Protein AF-A0A146F641-F1 (afdb_monomer_lite)

pLDDT: mean 93.17, std 2.92, range [79.56, 97.12]

InterPro domains:
  IPR007217 Per1-like [PF04080] (1-77)
  IPR007217 Per1-like [PTHR13148] (1-77)

Foldseek 3Di:
DVVCVVVVVVVLVVQLVQLVVVCVVPVDPVSVLSNVLSVL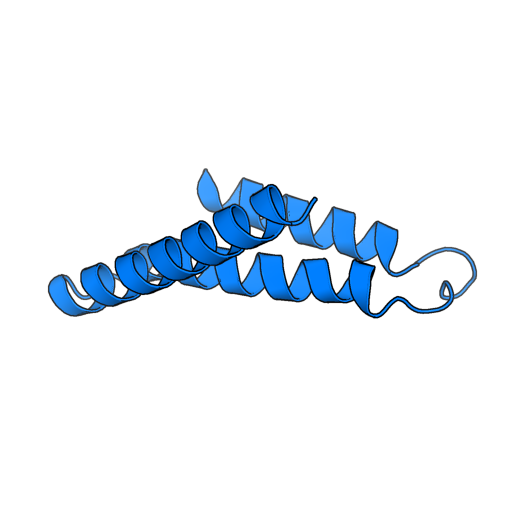LVVLVCLVVVWDDADVNPRTSVVSSVVSNVVSVVVVVD

Organism: Aspergillus kawachii (NCBI:txid1069201)

Secondary structure (DSSP, 8-state):
-HHHHHHHHHHHHHHHHHHHHHHHHH--GGGGHHHHHHHHHHHHHHHHHH--PPBTTTB-HHHHHHHHHHHHHHHHH-

Sequence (78 aa):
MIANIVIGMAQNILWVAFSIHRYRKYGKEWMAWPGLIVVWIILAMSLELLDFPPWHELIDAHSLWHLGTVIPTAWWYL

Radius of gyration: 15.09 Å; chains: 1; bounding box: 34×29×39 Å

Structure (mmCIF, N/CA/C/O backbone):
data_AF-A0A146F641-F1
#
_entry.id   AF-A0A146F641-F1
#
loop_
_atom_site.group_PDB
_atom_site.id
_atom_site.type_symbol
_atom_site.label_atom_id
_atom_site.label_alt_id
_atom_site.label_comp_id
_atom_site.label_asym_id
_atom_site.label_entity_id
_atom_site.label_seq_id
_atom_site.pdbx_PDB_ins_code
_atom_site.Cartn_x
_atom_site.Cartn_y
_atom_site.Cartn_z
_atom_site.occupancy
_atom_site.B_iso_or_equiv
_atom_site.auth_seq_id
_atom_site.auth_comp_id
_atom_site.auth_asym_id
_atom_site.auth_atom_id
_atom_site.pdbx_PDB_model_num
ATOM 1 N N . MET A 1 1 ? -3.529 -18.133 -13.227 1.00 79.56 1 MET A N 1
ATOM 2 C CA . MET A 1 1 ? -3.559 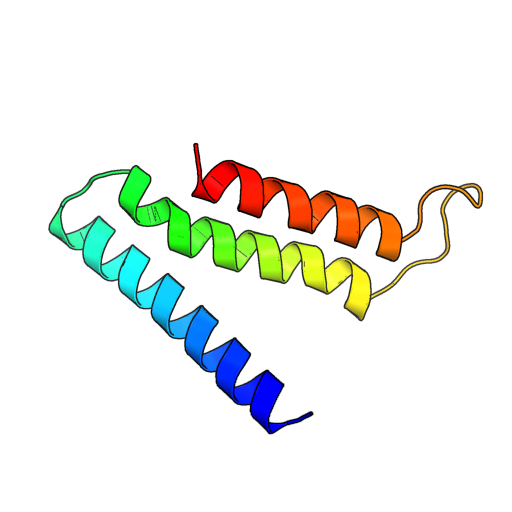-16.665 -13.031 1.00 79.56 1 MET A CA 1
ATOM 3 C C . MET A 1 1 ? -4.893 -16.172 -12.468 1.00 79.56 1 MET A C 1
ATOM 5 O O . MET A 1 1 ? -4.873 -15.541 -11.425 1.00 79.56 1 MET A O 1
ATOM 9 N N . ILE A 1 2 ? -6.044 -16.518 -13.067 1.00 90.75 2 ILE A N 1
ATOM 10 C CA . ILE A 1 2 ? -7.379 -16.071 -12.601 1.00 90.75 2 ILE A CA 1
ATOM 11 C C . ILE A 1 2 ? -7.662 -16.426 -11.132 1.00 90.75 2 ILE A C 1
ATOM 13 O O . ILE A 1 2 ? -8.102 -15.565 -10.382 1.00 90.75 2 ILE A O 1
ATOM 17 N N . ALA A 1 3 ? -7.358 -17.653 -10.694 1.00 93.00 3 ALA A N 1
ATOM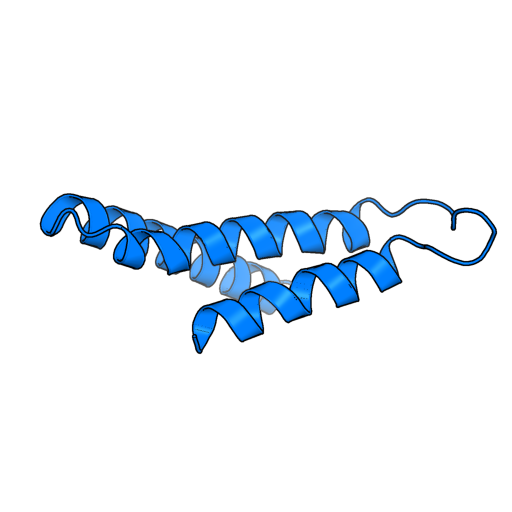 18 C CA . ALA A 1 3 ? -7.558 -18.055 -9.298 1.00 93.00 3 ALA A CA 1
ATOM 19 C C . ALA A 1 3 ? -6.820 -17.136 -8.304 1.00 93.00 3 ALA A C 1
ATOM 21 O O . ALA A 1 3 ? -7.402 -16.722 -7.307 1.00 93.00 3 ALA A O 1
ATOM 22 N N . ASN A 1 4 ? -5.578 -16.747 -8.613 1.00 92.31 4 ASN A N 1
ATOM 23 C CA . ASN A 1 4 ? -4.788 -15.843 -7.770 1.00 92.31 4 ASN A CA 1
ATOM 24 C C . ASN A 1 4 ? -5.409 -14.445 -7.715 1.00 92.31 4 ASN A C 1
ATOM 26 O O . ASN A 1 4 ? -5.456 -13.845 -6.648 1.00 92.31 4 ASN A O 1
ATOM 30 N N . ILE A 1 5 ? -5.917 -13.951 -8.848 1.00 89.12 5 ILE A N 1
ATOM 31 C CA . ILE A 1 5 ? -6.603 -12.655 -8.917 1.00 89.12 5 ILE A CA 1
ATOM 32 C C . ILE A 1 5 ? -7.864 -12.690 -8.051 1.00 89.12 5 ILE A C 1
ATOM 34 O O . ILE A 1 5 ? -8.053 -11.820 -7.208 1.00 89.12 5 ILE A O 1
ATOM 38 N N . VAL A 1 6 ? -8.697 -13.724 -8.205 1.00 95.31 6 VAL A N 1
ATOM 39 C CA . VAL A 1 6 ? -9.944 -13.871 -7.441 1.00 95.31 6 VAL A CA 1
ATOM 40 C C . VAL A 1 6 ? -9.665 -13.956 -5.940 1.00 95.31 6 VAL A C 1
ATOM 42 O O . VAL A 1 6 ? -10.279 -13.227 -5.162 1.00 95.31 6 VAL A O 1
ATOM 45 N N . ILE A 1 7 ? -8.716 -14.801 -5.527 1.00 96.38 7 ILE A N 1
ATOM 46 C CA . ILE A 1 7 ? -8.349 -14.956 -4.114 1.00 96.38 7 ILE A CA 1
ATOM 47 C C . ILE A 1 7 ? -7.746 -13.657 -3.566 1.00 96.38 7 ILE A C 1
ATOM 49 O O . ILE A 1 7 ? -8.133 -13.221 -2.484 1.00 96.38 7 ILE A O 1
ATOM 53 N N . GLY A 1 8 ? -6.862 -12.998 -4.320 1.00 92.44 8 GLY A N 1
ATOM 54 C CA . GLY A 1 8 ? -6.254 -11.729 -3.917 1.00 92.44 8 GLY A CA 1
ATOM 55 C C . GLY A 1 8 ? -7.283 -10.608 -3.748 1.00 92.44 8 GLY A C 1
ATOM 56 O O . GLY A 1 8 ? -7.258 -9.880 -2.757 1.00 92.44 8 GLY A O 1
ATOM 57 N N . MET A 1 9 ? -8.251 -10.502 -4.662 1.00 93.06 9 MET A N 1
ATOM 58 C CA . MET A 1 9 ? -9.347 -9.535 -4.544 1.00 93.06 9 MET A CA 1
ATOM 59 C C . MET A 1 9 ? -10.246 -9.836 -3.342 1.00 93.06 9 MET A C 1
ATOM 61 O O . MET A 1 9 ? -10.580 -8.922 -2.588 1.00 93.06 9 MET A O 1
ATOM 65 N N . ALA A 1 10 ? -10.600 -11.106 -3.122 1.00 96.50 10 ALA A N 1
ATOM 66 C CA . ALA A 1 10 ? -11.386 -11.511 -1.960 1.00 96.50 10 ALA A CA 1
ATOM 67 C C . ALA A 1 10 ? -10.661 -11.175 -0.645 1.00 96.50 10 ALA A C 1
ATOM 69 O O . ALA A 1 10 ? -11.264 -10.606 0.265 1.00 96.50 10 ALA A O 1
ATOM 70 N N . GLN A 1 11 ? -9.356 -11.448 -0.568 1.00 95.38 11 GLN A N 1
ATOM 71 C CA . GLN A 1 11 ? -8.520 -11.100 0.579 1.00 95.38 11 GLN A CA 1
ATOM 72 C C . GLN A 1 11 ? -8.524 -9.586 0.855 1.00 95.38 11 GLN A C 1
ATOM 74 O O . GLN A 1 11 ? -8.705 -9.178 2.003 1.00 95.38 11 GLN A O 1
ATOM 79 N N . ASN A 1 12 ? -8.365 -8.751 -0.175 1.00 94.81 12 ASN A N 1
ATOM 80 C CA . ASN A 1 12 ? -8.384 -7.290 -0.035 1.00 94.81 12 ASN A CA 1
ATOM 81 C C . ASN A 1 12 ? -9.733 -6.780 0.495 1.00 94.81 12 ASN A C 1
ATOM 83 O O . ASN A 1 12 ? -9.771 -5.963 1.417 1.00 94.81 12 ASN A O 1
ATOM 87 N N . ILE A 1 13 ? -10.844 -7.306 -0.031 1.00 96.31 13 ILE A N 1
ATOM 88 C CA . ILE A 1 13 ? -12.196 -6.964 0.434 1.00 96.31 13 ILE A CA 1
ATOM 89 C C . ILE A 1 13 ? -12.376 -7.344 1.908 1.00 96.31 13 ILE A C 1
ATOM 91 O O . ILE A 1 13 ? -12.888 -6.542 2.691 1.00 96.31 13 ILE A O 1
ATOM 95 N N . LEU A 1 14 ? -11.928 -8.539 2.305 1.00 97.12 14 LEU A N 1
ATOM 96 C CA . LEU A 1 14 ? -12.026 -9.006 3.690 1.00 97.12 14 LEU A CA 1
ATOM 97 C C . LEU A 1 14 ? -11.243 -8.111 4.656 1.00 97.12 14 LEU A C 1
ATOM 99 O O . LEU A 1 14 ? -11.770 -7.767 5.714 1.00 97.12 14 LEU A O 1
ATOM 103 N N . TRP A 1 15 ? -10.030 -7.687 4.295 1.00 96.25 15 TRP A N 1
ATOM 104 C CA . TRP A 1 15 ? -9.223 -6.795 5.132 1.00 96.25 15 TRP A CA 1
ATOM 105 C C . TRP A 1 15 ? -9.857 -5.418 5.318 1.00 96.25 15 TRP A C 1
ATOM 107 O O . TRP A 1 15 ? -9.913 -4.914 6.443 1.00 96.25 15 TRP A O 1
ATOM 117 N N . VAL A 1 16 ? -10.393 -4.832 4.246 1.00 95.81 16 VAL A N 1
ATOM 118 C CA . VAL A 1 16 ? -11.109 -3.551 4.317 1.00 95.81 16 VAL A CA 1
ATOM 119 C C . VAL A 1 16 ? -12.370 -3.687 5.172 1.00 95.81 16 VAL A C 1
ATOM 121 O O . VAL A 1 16 ? -12.589 -2.886 6.083 1.00 95.81 16 VAL A O 1
ATOM 124 N N . ALA A 1 17 ? -13.173 -4.731 4.949 1.00 96.38 17 ALA A N 1
ATOM 125 C CA . ALA A 1 17 ? -14.387 -4.981 5.723 1.00 96.38 17 ALA A CA 1
ATOM 126 C C . ALA A 1 17 ? -14.086 -5.196 7.216 1.00 96.38 17 ALA A C 1
ATOM 128 O O . ALA A 1 17 ? -14.753 -4.616 8.078 1.00 96.38 17 ALA A O 1
ATOM 129 N N . PHE A 1 18 ? -13.049 -5.979 7.528 1.00 95.69 18 PHE A N 1
ATOM 130 C CA . PHE A 1 18 ? -12.576 -6.202 8.893 1.00 95.69 18 PHE A CA 1
ATOM 131 C C . PHE A 1 18 ? -12.148 -4.894 9.562 1.00 95.69 18 PHE A C 1
ATOM 133 O O . PHE A 1 18 ? -12.569 -4.604 10.686 1.00 95.69 18 PHE A O 1
ATOM 140 N N . SER A 1 19 ? -11.355 -4.086 8.860 1.00 95.31 19 SER A N 1
ATOM 141 C CA . SER A 1 19 ? -10.857 -2.807 9.355 1.00 95.31 19 SER A CA 1
ATOM 142 C C . SER A 1 19 ? -12.002 -1.840 9.682 1.00 95.31 19 SER A C 1
ATOM 144 O O . SER A 1 19 ? -12.075 -1.324 10.800 1.00 95.31 19 SER A O 1
ATOM 146 N N . ILE A 1 20 ? -12.978 -1.695 8.777 1.00 94.94 20 ILE A N 1
ATOM 147 C CA . ILE A 1 20 ? -14.170 -0.857 8.991 1.00 94.94 20 ILE A CA 1
ATOM 148 C C . ILE A 1 20 ? -15.002 -1.371 10.171 1.00 94.94 20 ILE A C 1
ATOM 150 O O . ILE A 1 20 ? -15.407 -0.588 11.033 1.00 94.94 20 ILE A O 1
ATOM 154 N N . HIS A 1 21 ? -15.260 -2.681 10.239 1.00 96.50 21 HIS A N 1
ATOM 155 C CA . HIS A 1 21 ? -16.053 -3.267 11.319 1.00 96.50 21 HIS A CA 1
ATOM 156 C C . HIS A 1 21 ? -15.412 -3.018 12.692 1.00 96.50 21 HIS A C 1
ATOM 158 O O . HIS A 1 21 ? -16.091 -2.623 13.644 1.00 96.50 21 HIS A O 1
ATOM 164 N N . ARG A 1 22 ? -14.094 -3.216 12.803 1.00 95.38 22 ARG A N 1
ATOM 165 C CA . ARG A 1 22 ? -13.356 -3.025 14.057 1.00 95.38 22 ARG A CA 1
ATOM 166 C C . ARG A 1 22 ? -13.275 -1.556 14.446 1.00 95.38 22 ARG A C 1
ATOM 168 O O . ARG A 1 22 ? -13.566 -1.238 15.600 1.00 95.38 22 ARG A O 1
ATOM 175 N N . TYR A 1 23 ? -12.973 -0.677 13.494 1.00 94.81 23 TYR A N 1
ATOM 176 C CA . TYR A 1 23 ? -12.940 0.763 13.730 1.00 94.81 23 TYR A CA 1
ATOM 177 C C . TYR A 1 23 ? -14.290 1.278 14.244 1.00 94.81 23 TYR A C 1
ATOM 179 O O . TYR A 1 23 ? -14.337 1.939 15.277 1.00 94.81 23 TYR A O 1
ATOM 187 N N . ARG A 1 24 ? -15.409 0.880 13.621 1.00 93.44 24 ARG A N 1
ATOM 188 C CA . ARG A 1 24 ? -16.758 1.281 14.068 1.00 93.44 24 ARG A CA 1
ATOM 189 C C . ARG A 1 24 ? -17.130 0.752 15.453 1.00 93.44 24 ARG A C 1
ATOM 191 O O . ARG A 1 24 ? -17.886 1.407 16.160 1.00 93.44 24 ARG A O 1
ATOM 198 N N . LYS A 1 25 ? -16.637 -0.430 15.838 1.00 95.00 25 LYS A N 1
ATOM 199 C CA . LYS A 1 25 ? -16.977 -1.057 17.124 1.00 95.00 25 LYS A CA 1
ATOM 200 C C . LYS A 1 25 ? -16.196 -0.481 18.307 1.00 95.00 25 LYS A C 1
ATOM 202 O O . LYS A 1 25 ? -16.742 -0.406 19.401 1.00 95.00 25 LYS A O 1
ATOM 207 N N . TYR A 1 26 ? -14.927 -0.123 18.113 1.00 94.12 26 TYR A N 1
ATOM 208 C CA . TYR A 1 26 ? -14.038 0.265 19.217 1.00 94.12 26 TYR A CA 1
ATOM 209 C C . TYR A 1 26 ? -13.479 1.687 19.105 1.00 94.12 26 TYR A C 1
ATOM 211 O O . TYR A 1 26 ? -12.881 2.164 20.064 1.00 94.12 26 TYR A O 1
ATOM 219 N N . GLY A 1 27 ? -13.625 2.346 17.953 1.00 91.31 27 GLY A N 1
ATOM 220 C CA . GLY A 1 27 ? -13.219 3.738 17.739 1.00 91.31 27 GLY A CA 1
ATOM 221 C C . GLY A 1 27 ? -11.713 4.002 17.796 1.00 91.31 27 GLY A C 1
ATOM 222 O O . GLY A 1 27 ? -11.312 5.153 17.910 1.00 91.31 27 GLY A O 1
ATOM 223 N N . LYS A 1 28 ? -10.860 2.969 17.752 1.00 92.69 28 LYS A N 1
ATOM 224 C CA . LYS A 1 28 ? -9.401 3.144 17.808 1.00 92.69 28 LYS A CA 1
ATOM 225 C C . LYS A 1 28 ? -8.811 3.286 16.409 1.00 92.69 28 LYS A C 1
ATOM 227 O O . LYS A 1 28 ? -9.024 2.418 15.567 1.00 92.69 28 LYS A O 1
ATOM 232 N N . GLU A 1 29 ? -8.007 4.322 16.199 1.00 89.19 29 GLU A N 1
ATOM 233 C CA . GLU A 1 29 ? -7.414 4.674 14.898 1.00 89.19 29 GLU A CA 1
ATOM 234 C C . GLU A 1 29 ? -6.565 3.558 14.281 1.00 89.19 29 GLU A C 1
ATOM 236 O O . GLU A 1 29 ? -6.686 3.285 13.089 1.00 89.19 29 GLU A O 1
ATOM 241 N N . TRP A 1 30 ? -5.791 2.827 15.088 1.00 89.56 30 TRP A N 1
ATOM 242 C CA . TRP A 1 30 ? -4.956 1.721 14.599 1.00 89.56 30 TRP A CA 1
ATOM 243 C C . TRP A 1 30 ? -5.752 0.565 13.977 1.00 89.56 30 TRP A C 1
ATOM 245 O O . TRP A 1 30 ? -5.221 -0.223 13.201 1.00 89.56 30 TRP A O 1
ATOM 255 N N . MET A 1 31 ? -7.055 0.472 14.252 1.00 92.44 31 MET A N 1
ATOM 256 C CA . MET A 1 31 ? -7.915 -0.533 13.622 1.00 92.44 31 MET A CA 1
ATOM 257 C C . MET A 1 31 ? -8.230 -0.208 12.155 1.00 92.44 31 MET A C 1
ATOM 259 O O . MET A 1 31 ? -8.664 -1.097 11.420 1.00 92.44 31 MET A O 1
ATOM 263 N N . ALA A 1 32 ? -7.996 1.035 11.718 1.00 93.44 32 ALA A N 1
ATOM 264 C CA . ALA A 1 32 ? -8.101 1.449 10.321 1.00 93.44 32 ALA A CA 1
ATOM 265 C C . ALA A 1 32 ? -6.864 1.054 9.484 1.00 93.44 32 ALA A C 1
ATOM 267 O O . ALA A 1 32 ? -6.947 0.997 8.258 1.00 93.44 32 ALA A O 1
ATOM 268 N N . TRP A 1 33 ? -5.724 0.753 10.125 1.00 94.06 33 TRP A N 1
ATOM 269 C CA . TRP A 1 33 ? -4.450 0.510 9.435 1.00 94.06 33 TRP A CA 1
ATOM 270 C C . TRP A 1 33 ? -4.505 -0.610 8.388 1.00 94.06 33 TRP A C 1
ATOM 272 O O . TRP A 1 33 ? -4.034 -0.371 7.279 1.00 94.06 33 TRP A O 1
ATOM 282 N N . PRO A 1 34 ? -5.129 -1.784 8.636 1.00 94.06 34 PRO A N 1
ATOM 283 C CA . PRO A 1 34 ? -5.187 -2.833 7.618 1.00 94.06 34 PRO A CA 1
ATOM 284 C C . PRO A 1 34 ? -5.922 -2.392 6.346 1.00 94.06 34 PRO A C 1
ATOM 286 O O . PRO A 1 34 ? -5.501 -2.726 5.242 1.00 94.06 34 PRO A O 1
ATOM 289 N N . GLY A 1 35 ? -6.997 -1.607 6.483 1.00 94.75 35 GLY A N 1
ATOM 290 C CA . GLY A 1 35 ? -7.720 -1.057 5.336 1.00 94.75 35 GLY A CA 1
ATOM 291 C C . GLY A 1 35 ? -6.885 -0.036 4.561 1.00 94.75 35 GLY A C 1
ATOM 292 O O . GLY A 1 35 ? -6.851 -0.080 3.333 1.00 94.75 35 GLY A O 1
ATOM 293 N N . LEU A 1 36 ? -6.165 0.840 5.268 1.00 94.94 36 LEU A N 1
ATOM 294 C CA . LEU A 1 36 ? -5.267 1.825 4.654 1.00 94.94 36 LEU A CA 1
ATOM 295 C C . LEU A 1 36 ? -4.103 1.157 3.910 1.00 94.94 36 LEU A C 1
ATOM 297 O O . LEU A 1 36 ? -3.772 1.567 2.800 1.00 94.94 36 LEU A O 1
ATOM 301 N N . ILE A 1 37 ? -3.536 0.092 4.479 1.00 95.75 37 ILE A N 1
ATOM 302 C CA . ILE A 1 37 ? -2.477 -0.710 3.856 1.00 95.75 37 ILE A CA 1
ATOM 303 C C . ILE A 1 37 ? -2.967 -1.359 2.556 1.00 95.75 37 ILE A C 1
ATOM 305 O O . ILE A 1 37 ? -2.266 -1.303 1.548 1.00 95.75 37 ILE A O 1
ATOM 309 N N . VAL A 1 38 ? -4.184 -1.914 2.531 1.00 95.88 38 VAL A N 1
ATOM 3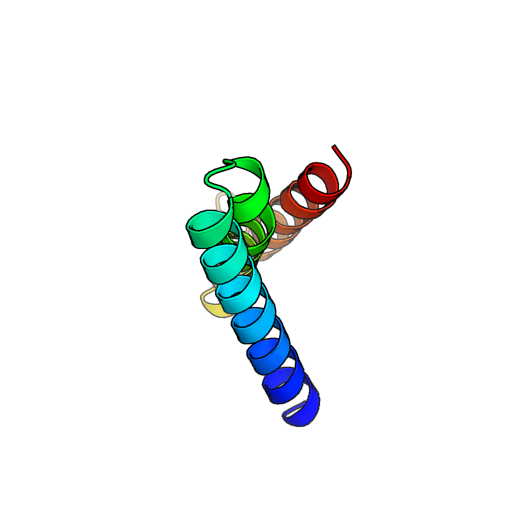10 C CA . VAL A 1 38 ? -4.769 -2.473 1.297 1.00 95.88 38 VAL A CA 1
ATOM 311 C C . VAL A 1 38 ? -4.920 -1.403 0.217 1.00 95.88 38 VAL A C 1
ATOM 313 O O . VAL A 1 38 ? -4.528 -1.632 -0.927 1.00 95.88 38 VAL A O 1
ATOM 316 N N . VAL A 1 39 ? -5.449 -0.225 0.566 1.00 94.88 39 VAL A N 1
ATOM 317 C CA . VAL A 1 39 ? -5.586 0.893 -0.384 1.00 94.88 39 VAL A CA 1
ATOM 318 C C . VAL A 1 39 ? -4.219 1.312 -0.925 1.00 94.88 39 VAL A C 1
ATOM 320 O O . VAL A 1 39 ? -4.068 1.482 -2.132 1.00 94.88 39 VAL A O 1
ATOM 323 N N . TRP A 1 40 ? -3.209 1.408 -0.059 1.00 95.94 40 TRP A N 1
ATOM 324 C CA . TRP A 1 40 ? -1.842 1.732 -0.461 1.00 95.94 40 TRP A CA 1
ATOM 325 C C . TRP A 1 40 ? -1.270 0.713 -1.450 1.00 95.94 40 TRP A C 1
ATOM 327 O O . TRP A 1 40 ? -0.708 1.100 -2.471 1.00 95.94 40 TRP A O 1
ATOM 337 N N . ILE A 1 41 ? -1.433 -0.586 -1.185 1.00 94.00 41 ILE A N 1
ATOM 338 C CA . ILE A 1 41 ? -0.944 -1.647 -2.078 1.00 94.00 41 ILE A CA 1
ATOM 339 C C . ILE A 1 41 ? -1.627 -1.568 -3.450 1.00 94.00 41 ILE A C 1
ATOM 341 O O . ILE A 1 41 ? -0.956 -1.732 -4.466 1.00 94.00 41 ILE A O 1
ATOM 345 N N . ILE A 1 42 ? -2.932 -1.277 -3.502 1.00 93.44 42 ILE A N 1
ATOM 346 C CA . ILE A 1 42 ? -3.660 -1.091 -4.769 1.00 93.44 42 ILE A CA 1
ATOM 347 C C . ILE A 1 42 ? -3.102 0.110 -5.546 1.00 93.44 42 ILE A C 1
ATOM 349 O O . ILE A 1 42 ? -2.892 0.010 -6.754 1.00 93.44 42 ILE A O 1
ATOM 353 N N . LEU A 1 43 ? -2.815 1.222 -4.861 1.00 93.88 43 LEU A N 1
ATOM 354 C CA . LEU A 1 43 ? -2.193 2.395 -5.481 1.00 93.88 43 LEU A CA 1
ATOM 355 C C . LEU A 1 43 ? -0.784 2.083 -5.993 1.00 93.88 43 LEU A C 1
ATOM 357 O O . LEU A 1 43 ? -0.471 2.419 -7.130 1.00 93.88 43 LEU A O 1
ATOM 361 N N . ALA A 1 44 ? 0.044 1.390 -5.211 1.00 94.88 44 ALA A N 1
ATOM 362 C CA . ALA A 1 44 ? 1.371 0.979 -5.657 1.00 94.88 44 ALA A CA 1
ATOM 363 C C . ALA A 1 44 ? 1.276 0.069 -6.890 1.00 94.88 44 ALA A C 1
ATOM 365 O O . ALA A 1 44 ? 1.962 0.306 -7.878 1.00 94.88 44 ALA A O 1
ATOM 366 N N . MET A 1 45 ? 0.375 -0.918 -6.885 1.00 92.94 45 MET A N 1
ATOM 367 C CA . MET A 1 45 ? 0.141 -1.805 -8.031 1.00 92.94 45 MET A CA 1
ATOM 368 C C . MET A 1 45 ? -0.340 -1.077 -9.287 1.00 92.94 45 MET A C 1
ATOM 370 O O . MET A 1 45 ? -0.091 -1.554 -10.390 1.00 92.94 45 MET A O 1
ATOM 374 N N . SER A 1 46 ? -0.996 0.078 -9.152 1.00 92.62 46 SER A N 1
ATOM 375 C CA . SER A 1 46 ? -1.383 0.877 -10.318 1.00 92.62 46 SER A CA 1
ATOM 376 C C . SER A 1 46 ? -0.177 1.389 -11.111 1.00 92.62 46 SER A C 1
ATOM 378 O O . SER A 1 46 ? -0.300 1.541 -12.321 1.00 92.62 46 SER A O 1
ATOM 380 N N . LEU A 1 47 ? 0.984 1.577 -10.469 1.00 93.56 47 LEU A N 1
ATOM 381 C CA . LEU A 1 47 ? 2.222 1.968 -11.150 1.00 93.56 47 LEU A CA 1
ATOM 382 C C . LEU A 1 47 ? 2.668 0.871 -12.120 1.00 93.56 47 LEU A C 1
ATOM 384 O O . LEU A 1 47 ? 2.900 1.152 -13.286 1.00 93.56 47 LEU A O 1
ATOM 388 N N . GLU A 1 48 ? 2.668 -0.381 -11.667 1.00 91.81 48 GLU A N 1
ATOM 389 C CA . GLU A 1 48 ? 2.998 -1.541 -12.504 1.00 91.81 48 GLU A CA 1
ATOM 390 C C . GLU A 1 48 ? 2.002 -1.738 -13.659 1.00 91.81 48 GLU A C 1
ATOM 392 O O . GLU A 1 48 ? 2.382 -2.123 -14.758 1.00 91.81 48 GLU A O 1
ATOM 397 N N . LEU A 1 49 ? 0.706 -1.513 -13.408 1.00 90.31 49 LEU A N 1
ATOM 398 C CA . LEU A 1 49 ? -0.352 -1.799 -14.385 1.00 90.31 49 LEU A CA 1
ATOM 399 C C . LEU A 1 49 ? -0.525 -0.712 -15.444 1.00 90.31 49 LEU A C 1
ATOM 401 O O . LEU A 1 49 ? -0.847 -1.028 -16.588 1.00 90.31 49 LEU A O 1
ATOM 405 N N . LEU A 1 50 ? -0.432 0.555 -15.041 1.00 93.31 50 LEU A N 1
ATOM 406 C CA . LEU A 1 50 ? -0.613 1.684 -15.950 1.00 93.31 50 LEU A CA 1
ATOM 407 C C . LEU A 1 50 ? 0.670 1.975 -16.720 1.00 93.31 50 LEU A C 1
ATOM 409 O O . LEU A 1 50 ? 0.567 2.319 -17.894 1.00 93.31 50 LEU A O 1
ATOM 413 N N . ASP A 1 51 ? 1.817 1.768 -16.066 1.00 92.31 51 ASP A N 1
ATOM 414 C CA . ASP A 1 51 ? 3.172 1.956 -16.578 1.00 92.31 51 ASP A CA 1
ATOM 415 C C . ASP A 1 51 ? 3.436 3.369 -17.148 1.00 92.31 51 ASP A C 1
ATOM 417 O O . ASP A 1 51 ? 2.538 4.120 -17.534 1.00 92.31 51 ASP A O 1
ATOM 421 N N . PHE A 1 52 ? 4.692 3.802 -17.158 1.00 92.38 52 PHE A N 1
ATOM 422 C CA . PHE A 1 52 ? 5.078 5.057 -17.802 1.00 92.38 52 PHE A CA 1
ATOM 423 C C . PHE A 1 52 ? 6.555 5.026 -18.207 1.00 92.38 52 PHE A C 1
ATOM 425 O O . PHE A 1 52 ? 7.366 4.373 -17.547 1.00 92.38 52 PHE A O 1
ATOM 432 N N . PRO A 1 53 ? 6.937 5.741 -19.284 1.00 90.94 53 PRO A N 1
ATOM 433 C CA . PRO A 1 53 ? 8.319 5.751 -19.745 1.00 90.94 53 PRO A CA 1
ATOM 434 C C . PRO A 1 53 ? 9.262 6.309 -18.669 1.00 90.94 53 PRO A C 1
ATOM 436 O O . PRO A 1 53 ? 8.921 7.303 -18.020 1.00 90.94 53 PRO A O 1
ATOM 439 N N . PRO A 1 54 ? 10.463 5.727 -18.503 1.00 92.56 54 PRO A N 1
ATOM 440 C CA . PRO A 1 54 ? 11.379 6.104 -17.438 1.00 92.56 54 PRO A CA 1
ATOM 441 C C . PRO A 1 54 ? 11.777 7.575 -17.533 1.00 92.56 54 PRO A C 1
ATOM 443 O O . PRO A 1 54 ? 12.260 8.057 -18.562 1.00 92.56 54 PRO A O 1
ATOM 446 N N . TRP A 1 55 ? 11.630 8.292 -16.425 1.00 92.69 55 TRP A N 1
ATOM 447 C CA . TRP A 1 55 ? 12.078 9.668 -16.330 1.00 92.69 55 TRP A CA 1
ATOM 448 C C . TRP A 1 55 ? 13.603 9.705 -16.223 1.00 92.69 55 TRP A C 1
ATOM 450 O O . TRP A 1 55 ? 14.190 9.093 -15.327 1.00 92.69 55 TRP A O 1
ATOM 460 N N . HIS A 1 56 ? 14.245 10.414 -17.160 1.00 89.88 56 HIS A N 1
ATOM 461 C CA . HIS A 1 56 ? 15.705 10.507 -17.272 1.00 89.88 56 HIS A CA 1
ATOM 462 C C . HIS A 1 56 ? 16.406 9.140 -17.340 1.00 89.88 56 HIS A C 1
ATOM 464 O O . HIS A 1 56 ? 17.549 9.032 -16.910 1.00 89.88 56 HIS A O 1
ATOM 470 N N . GLU A 1 57 ? 15.720 8.102 -17.839 1.00 85.69 57 GLU A N 1
ATOM 471 C CA . GLU A 1 57 ? 16.234 6.721 -17.891 1.00 85.69 57 GLU A CA 1
ATOM 472 C C . GLU A 1 57 ? 16.594 6.134 -16.506 1.00 85.69 57 GLU A C 1
ATOM 474 O O . GLU A 1 57 ? 17.281 5.121 -16.418 1.00 85.69 57 GLU A O 1
ATOM 479 N N . LEU A 1 58 ? 16.124 6.763 -15.418 1.00 88.19 58 LEU A N 1
ATOM 480 C CA . LEU A 1 58 ? 16.496 6.435 -14.036 1.00 88.19 58 LEU A CA 1
ATOM 481 C C . LEU A 1 58 ? 15.307 5.990 -13.179 1.00 88.19 58 LEU A C 1
ATOM 483 O O . LEU A 1 58 ? 15.449 5.058 -12.394 1.00 88.19 58 LEU A O 1
ATOM 487 N N . ILE A 1 59 ? 14.159 6.670 -13.290 1.00 93.06 59 ILE A N 1
ATOM 488 C CA . ILE A 1 59 ? 12.963 6.385 -12.481 1.00 93.06 59 ILE A CA 1
ATOM 489 C C . ILE A 1 59 ? 11.845 5.910 -13.399 1.00 9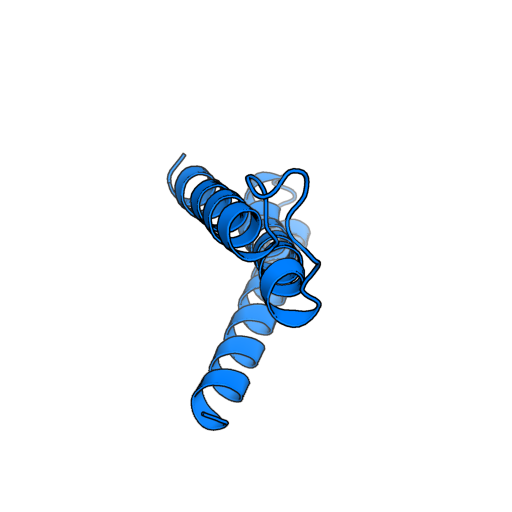3.06 59 ILE A C 1
ATOM 491 O O . ILE A 1 59 ? 11.289 6.699 -14.162 1.00 93.06 59 ILE A O 1
ATOM 495 N N . ASP A 1 60 ? 11.501 4.636 -13.298 1.00 94.06 60 ASP A N 1
ATOM 496 C CA . ASP A 1 60 ? 10.380 4.010 -13.996 1.00 94.06 60 ASP A CA 1
ATOM 497 C C . ASP A 1 60 ? 9.237 3.652 -13.036 1.00 94.06 60 ASP A C 1
ATOM 499 O O . ASP A 1 60 ? 9.343 3.763 -11.809 1.00 94.06 60 ASP A O 1
ATOM 503 N N . ALA A 1 61 ? 8.117 3.209 -13.601 1.00 93.88 61 ALA A N 1
ATOM 504 C CA . ALA A 1 61 ? 6.975 2.784 -12.809 1.00 93.88 61 ALA A CA 1
ATOM 505 C C . ALA A 1 61 ? 7.301 1.575 -11.912 1.00 93.88 61 ALA A C 1
ATOM 507 O O . ALA A 1 61 ? 6.825 1.505 -10.776 1.00 93.88 61 ALA A O 1
ATOM 508 N N . HIS A 1 62 ? 8.163 0.669 -12.382 1.00 94.31 62 HIS A N 1
ATOM 509 C CA . HIS A 1 62 ? 8.526 -0.565 -11.684 1.00 94.31 62 HIS A CA 1
ATOM 510 C C . HIS A 1 62 ? 9.363 -0.317 -10.415 1.00 94.31 62 HIS A C 1
ATOM 512 O O . HIS A 1 62 ? 9.093 -0.870 -9.346 1.00 94.31 62 HIS A O 1
ATOM 518 N N . SER A 1 63 ? 10.361 0.566 -10.481 1.00 93.88 63 SER A N 1
ATOM 519 C CA . SER A 1 63 ? 11.162 0.980 -9.322 1.00 93.88 63 SER A CA 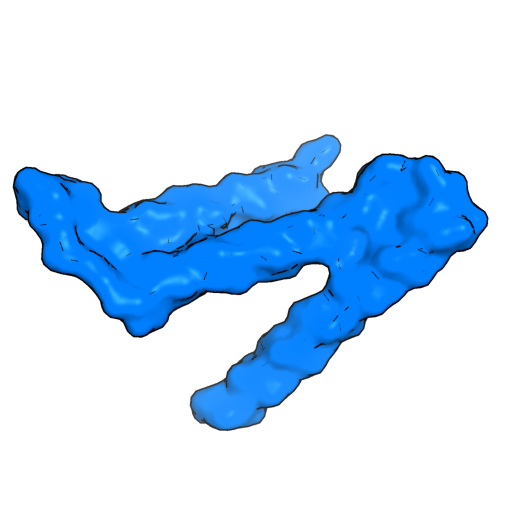1
ATOM 520 C C . SER A 1 63 ? 10.313 1.705 -8.277 1.00 93.88 63 SER A C 1
ATOM 522 O O . SER A 1 63 ? 10.468 1.457 -7.076 1.00 93.88 63 SER A O 1
ATOM 524 N N . LEU A 1 64 ? 9.359 2.538 -8.709 1.00 94.75 64 LEU A N 1
ATOM 525 C CA . LEU A 1 64 ? 8.396 3.166 -7.804 1.00 94.75 64 LEU A CA 1
ATOM 526 C C . LEU A 1 64 ? 7.408 2.156 -7.207 1.00 94.75 64 LEU A C 1
ATOM 528 O O . LEU A 1 64 ? 7.037 2.300 -6.041 1.00 94.75 64 LEU A O 1
ATOM 532 N N . TRP A 1 65 ? 7.014 1.118 -7.947 1.00 95.88 65 TRP A N 1
ATOM 533 C CA . TRP A 1 65 ? 6.209 0.018 -7.414 1.00 95.88 65 TRP A CA 1
ATOM 534 C C . TRP A 1 65 ? 6.951 -0.740 -6.303 1.00 95.88 65 TRP A C 1
ATOM 536 O O . TRP A 1 65 ? 6.398 -0.950 -5.215 1.00 95.88 65 TRP A O 1
ATOM 546 N N . HIS A 1 66 ? 8.223 -1.085 -6.522 1.00 94.56 66 HIS A N 1
ATOM 547 C CA . HIS A 1 66 ? 9.070 -1.690 -5.492 1.00 94.56 66 HIS A CA 1
ATOM 548 C C . HIS A 1 66 ? 9.186 -0.799 -4.252 1.00 94.56 66 HIS A C 1
ATOM 550 O O . HIS A 1 66 ? 8.971 -1.261 -3.130 1.00 94.56 66 HIS A O 1
ATOM 556 N N . LEU A 1 67 ? 9.460 0.494 -4.437 1.00 93.69 67 LEU A N 1
ATOM 557 C CA . LEU A 1 67 ? 9.525 1.447 -3.330 1.00 93.69 67 LEU A CA 1
ATOM 558 C C . LEU A 1 67 ? 8.185 1.532 -2.576 1.00 93.69 67 LEU A C 1
ATOM 560 O O . LEU A 1 67 ? 8.148 1.495 -1.344 1.00 93.69 67 LEU A O 1
ATOM 564 N N . GLY A 1 68 ? 7.077 1.598 -3.314 1.00 93.88 68 GLY A N 1
ATOM 565 C CA . GLY A 1 68 ? 5.727 1.719 -2.774 1.00 93.88 68 GLY A CA 1
ATOM 566 C C . GLY A 1 68 ? 5.253 0.493 -1.991 1.00 93.88 68 GLY A C 1
ATOM 567 O O . GLY A 1 68 ? 4.429 0.645 -1.092 1.00 93.88 68 GLY A O 1
ATOM 568 N N . THR A 1 69 ? 5.774 -0.703 -2.276 1.00 94.00 69 THR A N 1
ATOM 569 C CA . THR A 1 69 ? 5.374 -1.960 -1.610 1.00 94.00 69 THR A CA 1
ATOM 570 C C . THR A 1 69 ? 6.206 -2.301 -0.366 1.00 94.00 69 THR A C 1
ATOM 572 O O . THR A 1 69 ? 5.723 -3.015 0.518 1.00 94.00 69 THR A O 1
ATOM 575 N N . VAL A 1 70 ? 7.411 -1.737 -0.217 1.00 94.44 70 VAL A N 1
ATOM 576 C CA . VAL A 1 70 ? 8.234 -1.898 1.000 1.00 94.44 70 VAL A CA 1
ATOM 577 C C . VAL A 1 70 ? 7.621 -1.166 2.202 1.00 94.44 70 VAL A C 1
ATOM 579 O O . VAL A 1 70 ? 7.602 -1.702 3.311 1.00 94.44 70 VAL A O 1
ATOM 582 N N . ILE A 1 71 ? 7.071 0.034 1.989 1.00 93.31 71 ILE A N 1
ATOM 583 C CA . ILE A 1 71 ? 6.559 0.902 3.065 1.00 93.31 71 ILE A CA 1
ATOM 584 C C . ILE A 1 71 ? 5.414 0.247 3.866 1.00 93.31 71 ILE A C 1
ATOM 586 O O . ILE A 1 71 ? 5.508 0.212 5.095 1.00 93.31 71 ILE A O 1
ATOM 590 N N . PRO A 1 72 ? 4.366 -0.333 3.243 1.00 93.50 72 PRO A N 1
ATOM 591 C CA . PRO A 1 72 ? 3.301 -1.012 3.984 1.00 93.50 72 PRO A CA 1
ATOM 592 C C . PRO A 1 72 ? 3.784 -2.212 4.795 1.00 93.50 72 PRO A C 1
ATOM 594 O O . PRO A 1 72 ? 3.220 -2.503 5.847 1.00 93.50 72 PRO A O 1
ATOM 597 N N . THR A 1 73 ? 4.837 -2.894 4.331 1.00 91.25 73 THR A N 1
ATOM 598 C CA . THR A 1 73 ? 5.439 -4.008 5.072 1.00 91.25 73 THR A CA 1
ATOM 599 C C . THR A 1 73 ? 6.058 -3.503 6.369 1.00 91.25 73 THR A C 1
ATOM 601 O O . THR A 1 73 ? 5.809 -4.080 7.421 1.00 91.25 73 THR A O 1
ATOM 604 N N . ALA A 1 74 ? 6.806 -2.397 6.319 1.00 92.25 74 ALA A N 1
ATOM 605 C CA . ALA A 1 74 ? 7.331 -1.767 7.526 1.00 92.25 74 ALA A CA 1
ATOM 606 C C . ALA A 1 74 ? 6.196 -1.289 8.448 1.00 92.25 74 ALA A C 1
ATOM 608 O O . ALA A 1 74 ? 6.217 -1.596 9.634 1.00 92.25 74 ALA A O 1
ATOM 609 N N . TRP A 1 75 ? 5.173 -0.616 7.904 1.00 93.88 75 TRP A N 1
ATOM 610 C CA . TRP A 1 75 ? 4.012 -0.155 8.679 1.00 93.88 75 TRP A CA 1
ATOM 611 C C . TRP A 1 75 ? 3.300 -1.306 9.405 1.00 93.88 75 TRP A C 1
ATOM 613 O O . TRP A 1 75 ? 2.915 -1.156 10.556 1.00 93.88 75 TRP A O 1
ATOM 623 N N . TRP A 1 76 ? 3.164 -2.480 8.789 1.00 91.44 76 TRP A N 1
ATOM 624 C CA . TRP A 1 76 ? 2.494 -3.619 9.423 1.00 91.44 76 TRP A CA 1
ATOM 625 C C . TRP A 1 76 ? 3.160 -4.103 10.726 1.00 91.44 76 TRP A C 1
ATOM 627 O O . TRP A 1 76 ? 2.475 -4.638 11.597 1.00 91.44 76 TRP A O 1
ATOM 637 N N . TYR A 1 77 ? 4.482 -3.949 10.850 1.00 88.12 77 TYR A N 1
ATOM 638 C CA . TYR A 1 77 ? 5.266 -4.468 11.979 1.00 88.12 77 TYR A CA 1
ATOM 639 C C . TYR A 1 77 ? 5.721 -3.397 12.984 1.00 88.12 77 TYR A C 1
ATOM 641 O O . TYR A 1 77 ? 6.357 -3.754 13.979 1.00 88.12 77 TYR A O 1
ATOM 649 N N . LEU A 1 78 ? 5.419 -2.121 12.731 1.00 82.94 78 LEU A N 1
ATOM 650 C CA . LEU A 1 78 ? 5.680 -0.993 13.635 1.00 82.94 78 LEU A CA 1
ATOM 651 C C . LEU A 1 78 ? 4.473 -0.729 14.543 1.00 82.94 78 LEU A C 1
ATOM 653 O O . LEU A 1 78 ? 4.706 -0.467 15.743 1.00 82.94 78 LEU A O 1
#